Protein AF-A0A6P1J4T0-F1 (afdb_monomer_lite)

pLDDT: mean 78.25, std 22.35, range [27.58, 98.31]

Sequence (117 aa):
MPCAGRGRWGDHPDPHVRGSNQQPATLTVSAQLVKERPDLVDRYVAQIVNAARWSQANRVPTVQSFANEVGTSYEWAEAAYGPRSHELLTPSLDVELVAAAKPTRSFWGSPRFQCNK

Foldseek 3Di:
DDPDDDDAQQRDPQQLSNDDPCPPPDDDDDPVCCVPPVVVVVVVLVVQQVQLVVLQVPPQVVLVVVCVVVVHDSVVSCSRCDRCNSNPRHDDPPPSRVVSPDPCPPVVPDPPPPPDD

Radius of gyration: 17.15 Å; chains: 1; bounding box: 51×36×36 Å

Secondary structure (DSSP, 8-state):
-PPP--PPTT--SSHHHH-BTTBSPPP---HHHHHH-HHHHHHHHHHHHHHHHHHHH-HHHHHHHHHHHHT--HHHHHHHH-TTGGGTT-----HHHHHHTS--TTTTT-GGG----

Structure (mmCIF, N/CA/C/O backbone):
data_AF-A0A6P1J4T0-F1
#
_entry.id   AF-A0A6P1J4T0-F1
#
loop_
_atom_site.group_PDB
_atom_site.id
_atom_site.type_symbol
_atom_site.label_atom_id
_atom_site.label_alt_id
_atom_site.label_comp_id
_atom_site.label_asym_id
_atom_site.label_entity_id
_atom_site.label_seq_id
_atom_site.pdbx_PDB_ins_code
_atom_site.Cartn_x
_atom_site.Cartn_y
_atom_site.Cartn_z
_atom_site.occupancy
_atom_site.B_iso_or_equiv
_atom_site.auth_seq_id
_atom_site.auth_comp_id
_atom_site.auth_asym_id
_atom_site.auth_atom_id
_atom_site.pdbx_PDB_model_num
ATOM 1 N N . MET A 1 1 ? 28.982 -24.618 -2.268 1.00 36.16 1 MET A N 1
ATOM 2 C CA . MET A 1 1 ? 27.763 -24.523 -3.100 1.00 36.16 1 MET A CA 1
ATOM 3 C C . MET A 1 1 ? 27.893 -23.259 -3.933 1.00 36.16 1 MET A C 1
ATOM 5 O O . MET A 1 1 ? 28.162 -22.227 -3.329 1.00 36.16 1 MET A O 1
ATOM 9 N N . PRO A 1 2 ? 27.850 -23.330 -5.272 1.00 34.28 2 PRO A N 1
ATOM 10 C CA . PRO A 1 2 ? 28.077 -22.164 -6.117 1.00 34.28 2 PRO A CA 1
ATOM 11 C C . PRO A 1 2 ? 26.926 -21.174 -5.935 1.00 34.28 2 PRO A C 1
ATOM 13 O O . PRO A 1 2 ? 25.767 -21.581 -5.847 1.00 34.28 2 PRO A O 1
ATOM 16 N N . CYS A 1 3 ? 27.268 -19.891 -5.829 1.00 34.81 3 CYS A N 1
ATOM 17 C CA . CYS A 1 3 ? 26.324 -18.795 -5.675 1.00 34.81 3 CYS A CA 1
ATOM 18 C C . CYS A 1 3 ? 25.256 -18.895 -6.769 1.00 34.81 3 CYS A C 1
ATOM 20 O O . CYS A 1 3 ? 25.580 -18.893 -7.960 1.00 34.81 3 CYS A O 1
ATOM 22 N N . ALA A 1 4 ? 23.998 -19.036 -6.350 1.00 48.09 4 ALA A N 1
ATOM 23 C CA . ALA A 1 4 ? 22.853 -19.011 -7.243 1.00 48.09 4 ALA A CA 1
ATOM 24 C C . ALA A 1 4 ? 22.924 -17.751 -8.119 1.00 48.09 4 ALA A C 1
ATOM 26 O O . ALA A 1 4 ? 23.369 -16.696 -7.667 1.00 48.09 4 ALA A O 1
ATOM 27 N N . GLY A 1 5 ? 22.583 -17.929 -9.396 1.00 39.88 5 GLY A N 1
ATOM 28 C CA . GLY A 1 5 ? 22.937 -17.042 -10.497 1.00 39.88 5 GLY A CA 1
ATOM 29 C C . GLY A 1 5 ? 22.483 -15.589 -10.365 1.00 39.88 5 GLY A C 1
ATOM 30 O O . GLY A 1 5 ? 21.784 -15.205 -9.438 1.00 39.88 5 GLY A O 1
ATOM 31 N N . ARG A 1 6 ? 22.902 -14.801 -11.361 1.00 42.34 6 ARG A N 1
ATOM 32 C CA . ARG A 1 6 ? 22.599 -13.382 -11.617 1.00 42.34 6 ARG A CA 1
ATOM 33 C C . ARG A 1 6 ? 21.090 -13.054 -11.586 1.00 42.34 6 ARG A C 1
ATOM 35 O O . ARG A 1 6 ? 20.505 -12.748 -12.618 1.00 42.34 6 ARG A O 1
ATOM 42 N N . GLY A 1 7 ? 20.450 -13.149 -10.428 1.00 45.25 7 GLY A N 1
ATOM 43 C CA . GLY A 1 7 ? 19.104 -12.660 -10.164 1.00 45.25 7 GLY A CA 1
ATOM 44 C C . GLY A 1 7 ? 19.182 -11.219 -9.678 1.00 45.25 7 GLY A C 1
ATOM 45 O O . GLY A 1 7 ? 20.084 -10.863 -8.919 1.00 45.25 7 GLY A O 1
ATOM 46 N N . ARG A 1 8 ? 18.263 -10.372 -10.138 1.00 54.28 8 ARG A N 1
ATOM 47 C CA . ARG A 1 8 ? 18.139 -9.004 -9.636 1.00 54.28 8 ARG A CA 1
ATOM 48 C C . ARG A 1 8 ? 17.711 -9.028 -8.163 1.00 54.28 8 ARG A C 1
ATOM 50 O O . ARG A 1 8 ? 17.002 -9.941 -7.737 1.00 54.28 8 ARG A O 1
ATOM 57 N N . TRP A 1 9 ? 18.135 -8.036 -7.383 1.00 49.19 9 TRP A N 1
ATOM 58 C CA . TRP A 1 9 ? 17.685 -7.874 -5.997 1.00 49.19 9 TRP A CA 1
ATOM 59 C C . TRP A 1 9 ? 16.149 -7.787 -5.984 1.00 49.19 9 TRP A C 1
ATOM 61 O O . TRP A 1 9 ? 15.585 -6.991 -6.725 1.00 49.19 9 TRP A O 1
ATOM 71 N N . GLY A 1 10 ? 15.480 -8.642 -5.204 1.00 53.38 10 GLY A N 1
ATOM 72 C CA . GLY A 1 10 ? 14.011 -8.716 -5.157 1.00 53.38 10 GLY A CA 1
ATOM 73 C C . GLY A 1 10 ? 13.344 -9.721 -6.113 1.00 53.38 10 GLY A C 1
ATOM 74 O O . GLY A 1 10 ? 12.163 -9.999 -5.934 1.00 53.38 10 GLY A O 1
ATOM 75 N N . ASP A 1 11 ? 14.065 -10.350 -7.050 1.00 60.38 11 ASP A N 1
ATOM 76 C CA . ASP A 1 11 ? 13.482 -11.308 -8.018 1.00 60.38 11 ASP A CA 1
ATOM 77 C C . ASP A 1 11 ? 13.499 -12.782 -7.538 1.00 60.38 11 ASP A C 1
ATOM 79 O O . ASP A 1 11 ? 13.122 -13.695 -8.278 1.00 60.38 11 ASP A O 1
ATOM 83 N N . HIS A 1 12 ? 13.921 -13.052 -6.298 1.00 64.38 12 HIS A N 1
ATOM 84 C CA . HIS A 1 12 ? 13.984 -14.416 -5.760 1.00 64.38 12 HIS A CA 1
ATOM 85 C C . HIS A 1 12 ? 12.578 -14.955 -5.406 1.00 64.38 12 HIS A C 1
ATOM 87 O O . HIS A 1 12 ? 11.797 -14.220 -4.797 1.00 64.38 12 HIS A O 1
ATOM 93 N N . PRO A 1 13 ? 12.227 -16.223 -5.723 1.00 66.25 13 PRO A N 1
ATOM 94 C CA . PRO A 1 13 ? 10.896 -16.778 -5.433 1.00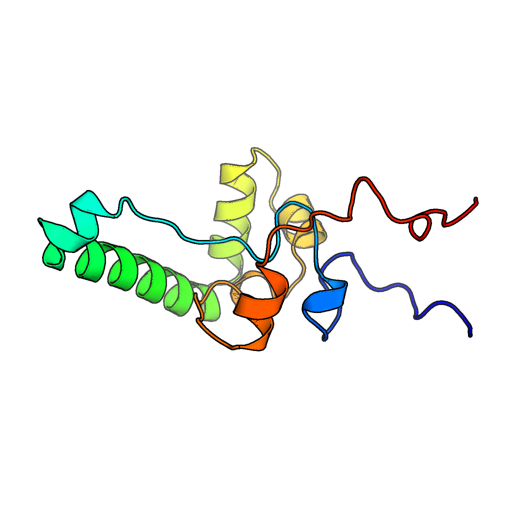 66.25 13 PRO A CA 1
ATOM 95 C C . PRO A 1 13 ? 10.581 -16.843 -3.928 1.00 66.25 13 PRO A C 1
ATOM 97 O O . PRO A 1 13 ? 9.442 -16.605 -3.529 1.00 66.25 13 PRO A O 1
ATOM 100 N N . ASP A 1 14 ? 11.592 -17.081 -3.091 1.00 64.44 14 ASP A N 1
ATOM 101 C CA . ASP A 1 14 ? 11.471 -17.096 -1.626 1.00 64.44 14 ASP A CA 1
ATOM 102 C C . ASP A 1 14 ? 11.438 -15.664 -1.029 1.00 64.44 14 ASP A C 1
ATOM 104 O O . ASP A 1 14 ? 12.405 -14.917 -1.233 1.00 64.44 14 ASP A O 1
ATOM 108 N N . PRO A 1 15 ? 10.376 -15.267 -0.294 1.00 63.78 15 PRO A N 1
ATOM 109 C CA . PRO A 1 15 ? 10.275 -13.967 0.382 1.00 63.78 15 PRO A CA 1
ATOM 110 C C . PRO A 1 15 ? 11.375 -13.694 1.407 1.00 63.78 15 PRO A C 1
ATOM 112 O O . PRO A 1 15 ? 11.783 -12.540 1.538 1.00 63.78 15 PRO A O 1
ATOM 115 N N . HIS A 1 16 ? 11.893 -14.714 2.093 1.00 63.88 16 HIS A N 1
ATOM 116 C CA . HIS A 1 16 ? 12.933 -14.540 3.113 1.00 63.88 16 HIS A CA 1
ATOM 117 C C . HIS A 1 16 ? 14.265 -14.092 2.502 1.00 63.88 16 HIS A C 1
ATOM 119 O O . HIS A 1 16 ? 15.049 -13.399 3.145 1.00 63.88 16 HIS A O 1
ATOM 125 N N . VAL A 1 17 ? 14.497 -14.431 1.230 1.00 62.12 17 VAL A N 1
ATOM 126 C CA . VAL A 1 17 ? 15.679 -14.013 0.459 1.00 62.12 17 VAL A CA 1
ATOM 127 C C . VAL A 1 17 ? 15.495 -12.622 -0.157 1.00 62.12 17 VAL A C 1
ATOM 129 O O . VAL A 1 17 ? 16.475 -11.915 -0.381 1.00 62.12 17 VAL A O 1
ATOM 132 N N . ARG A 1 18 ? 14.248 -12.193 -0.405 1.00 61.97 18 ARG A N 1
ATOM 133 C CA . ARG A 1 18 ? 13.933 -10.822 -0.851 1.00 61.97 18 ARG A CA 1
ATOM 134 C C . ARG A 1 18 ? 14.028 -9.787 0.270 1.00 61.97 18 ARG A C 1
ATOM 136 O O . ARG A 1 18 ? 13.965 -8.595 -0.016 1.00 61.97 18 ARG A O 1
ATOM 143 N N . GLY A 1 19 ? 14.143 -10.234 1.522 1.00 57.38 19 GLY A N 1
ATOM 144 C CA . GLY A 1 19 ? 14.180 -9.375 2.697 1.00 57.38 19 GLY A CA 1
ATOM 145 C C . GLY A 1 19 ? 15.221 -8.266 2.556 1.00 57.38 19 GLY A C 1
ATOM 146 O O . GLY A 1 19 ? 16.421 -8.519 2.469 1.00 57.38 19 GLY A O 1
ATOM 147 N N . SER A 1 20 ? 14.750 -7.026 2.542 1.00 63.16 20 SER A N 1
ATOM 148 C CA . SER A 1 20 ? 15.579 -5.826 2.626 1.00 63.16 20 SER A CA 1
ATOM 149 C C . SER A 1 20 ? 15.156 -5.040 3.862 1.00 63.16 20 SER A C 1
ATOM 151 O O . SER A 1 20 ? 14.165 -5.380 4.506 1.00 63.16 20 SER A O 1
ATOM 153 N N . ASN A 1 21 ? 15.854 -3.951 4.192 1.00 56.28 21 ASN A N 1
ATOM 154 C CA . ASN A 1 21 ? 15.452 -3.107 5.324 1.00 56.28 21 ASN A CA 1
ATOM 155 C C . ASN A 1 21 ? 14.008 -2.569 5.204 1.00 56.28 21 ASN A C 1
ATOM 157 O O . ASN A 1 21 ? 13.455 -2.099 6.189 1.00 56.28 21 ASN A O 1
ATOM 161 N N . GLN A 1 22 ? 13.411 -2.628 4.008 1.00 58.84 22 GLN A N 1
ATOM 162 C CA . GLN A 1 22 ? 12.069 -2.127 3.723 1.00 58.84 22 GLN A CA 1
ATOM 163 C C . GLN A 1 22 ? 11.070 -3.231 3.331 1.00 58.84 22 GLN A C 1
ATOM 165 O O . GLN A 1 22 ? 9.930 -2.917 2.995 1.00 58.84 22 GLN A O 1
ATOM 170 N N . GLN A 1 23 ? 11.467 -4.513 3.324 1.00 68.81 23 GLN A N 1
ATOM 171 C CA . GLN A 1 23 ? 10.619 -5.613 2.846 1.00 68.81 23 GLN A CA 1
ATOM 172 C C . GLN A 1 23 ? 10.696 -6.850 3.761 1.00 68.81 23 GLN A C 1
ATOM 174 O O . GLN A 1 23 ? 11.803 -7.305 4.047 1.00 68.81 23 GLN A O 1
ATOM 179 N N . PRO A 1 24 ? 9.549 -7.441 4.151 1.00 71.06 24 PRO A N 1
ATOM 180 C CA . PRO A 1 24 ? 8.187 -7.029 3.794 1.00 71.06 24 PRO A CA 1
ATOM 181 C C . PRO A 1 24 ? 7.777 -5.704 4.461 1.00 71.06 24 PRO A C 1
ATOM 183 O O . PRO A 1 24 ? 8.013 -5.484 5.649 1.00 71.06 24 PRO A O 1
ATOM 186 N N . ALA A 1 25 ? 7.155 -4.815 3.684 1.00 82.00 25 ALA A N 1
ATOM 187 C CA . ALA A 1 25 ? 6.637 -3.553 4.198 1.00 82.00 25 ALA A CA 1
ATOM 188 C C . ALA A 1 25 ? 5.400 -3.826 5.065 1.00 82.00 25 ALA A C 1
ATOM 190 O O . ALA A 1 25 ? 4.486 -4.538 4.648 1.00 82.00 25 ALA A O 1
ATOM 191 N N . THR A 1 26 ? 5.365 -3.264 6.274 1.00 88.12 26 THR A N 1
ATOM 192 C CA . THR A 1 26 ? 4.217 -3.418 7.178 1.00 88.12 26 THR A CA 1
ATOM 193 C C . THR A 1 26 ? 3.259 -2.242 7.011 1.00 88.12 26 THR A C 1
ATOM 195 O O . THR A 1 26 ? 3.659 -1.090 7.175 1.00 88.12 26 THR A O 1
ATOM 198 N N . LEU A 1 27 ? 1.982 -2.523 6.741 1.00 90.31 27 LEU A N 1
ATOM 199 C CA . LEU A 1 27 ? 0.916 -1.522 6.799 1.00 90.31 27 LEU A CA 1
ATOM 200 C C . LEU A 1 27 ? 0.436 -1.386 8.247 1.00 90.31 27 LEU A C 1
ATOM 202 O O . LEU A 1 27 ? -0.027 -2.358 8.841 1.00 90.31 27 LEU A O 1
ATOM 206 N N . THR A 1 28 ? 0.543 -0.190 8.820 1.00 9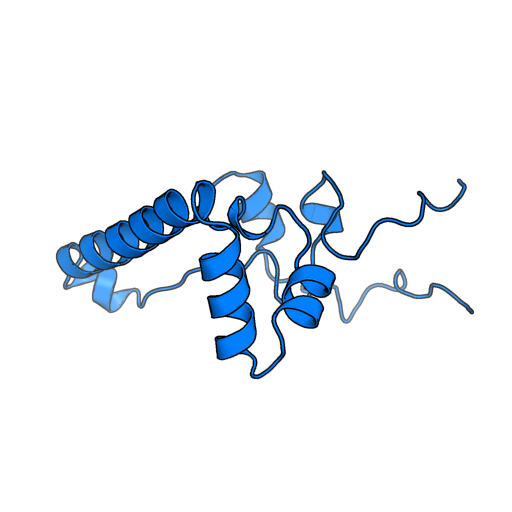2.25 28 THR A N 1
ATOM 207 C CA . THR A 1 28 ? 0.161 0.065 10.216 1.00 92.25 28 THR A CA 1
ATOM 208 C C . THR A 1 28 ? -0.881 1.170 10.315 1.00 92.25 28 THR A C 1
ATOM 210 O O . THR A 1 28 ? -0.953 2.068 9.481 1.00 92.25 28 THR A O 1
ATOM 213 N N . VAL A 1 29 ? -1.705 1.089 11.355 1.00 94.44 29 VAL A N 1
ATOM 214 C CA . VAL A 1 29 ? -2.706 2.092 11.720 1.00 94.44 29 VAL A CA 1
ATOM 215 C C . VAL A 1 29 ? -2.715 2.226 13.241 1.00 94.44 29 VAL A C 1
ATOM 217 O O . VAL A 1 29 ? -2.341 1.288 13.951 1.00 94.44 29 VAL A O 1
ATOM 220 N N . SER A 1 30 ? -3.106 3.386 13.772 1.00 96.69 30 SER A N 1
ATOM 221 C CA . SER A 1 30 ? -3.141 3.570 15.222 1.00 96.69 30 SER A CA 1
ATOM 222 C C . SER A 1 30 ? -4.184 2.650 15.867 1.00 96.69 30 SER A C 1
ATOM 224 O O . SER A 1 30 ? -5.306 2.498 15.380 1.00 96.69 30 SER A O 1
ATOM 226 N N . ALA A 1 31 ? -3.832 2.062 17.012 1.00 96.94 31 ALA A N 1
ATOM 227 C CA . ALA A 1 31 ? -4.751 1.208 17.764 1.00 96.94 31 ALA A CA 1
ATOM 228 C C . ALA A 1 31 ? -6.010 1.969 18.217 1.00 96.94 31 ALA A C 1
ATOM 230 O O . ALA A 1 31 ? -7.076 1.375 18.354 1.00 96.94 31 ALA A O 1
ATOM 231 N N . GLN A 1 32 ? -5.891 3.280 18.443 1.00 97.75 32 GLN A N 1
ATOM 232 C CA . GLN A 1 32 ? -7.020 4.142 18.773 1.00 97.75 32 GLN A CA 1
ATOM 233 C C . GLN A 1 32 ? -8.004 4.248 17.603 1.00 97.75 32 GLN A C 1
ATOM 235 O O . GLN A 1 32 ? -9.198 4.066 17.814 1.00 97.75 32 GLN A O 1
ATOM 240 N N . LEU A 1 33 ? -7.521 4.446 16.369 1.00 97.25 33 LEU A N 1
ATOM 241 C CA . LEU A 1 33 ? -8.396 4.555 15.200 1.00 97.25 33 LEU A CA 1
ATOM 242 C C . LEU A 1 33 ? -9.166 3.256 14.945 1.00 97.25 33 LEU A C 1
ATOM 244 O O . LEU A 1 33 ? -10.353 3.303 14.648 1.00 97.25 33 LEU A O 1
ATOM 248 N N . VAL A 1 34 ? -8.520 2.101 15.135 1.00 97.38 34 VAL A N 1
ATOM 249 C CA . VAL A 1 34 ? -9.185 0.790 15.036 1.00 97.38 34 VAL A CA 1
ATOM 250 C C . VAL A 1 34 ? -10.303 0.646 16.071 1.00 97.38 34 VAL A C 1
ATOM 252 O O . VAL A 1 34 ? -11.363 0.118 15.755 1.00 97.38 34 VAL A O 1
ATOM 255 N N . LYS A 1 35 ? -10.083 1.120 17.303 1.00 97.88 35 LYS A N 1
ATOM 256 C CA . LYS A 1 35 ? -11.068 1.025 18.391 1.00 97.88 35 LYS A CA 1
ATOM 257 C C . LYS A 1 35 ? -12.229 1.999 18.220 1.00 97.88 35 LYS A C 1
ATOM 259 O O . LYS A 1 35 ? -13.373 1.629 18.449 1.00 97.88 35 LYS A O 1
ATOM 264 N N . GLU A 1 36 ? -11.926 3.243 17.869 1.00 98.31 36 GLU A N 1
ATOM 265 C CA . GLU A 1 36 ? -12.905 4.331 17.858 1.00 98.31 36 GLU A CA 1
ATOM 266 C C . GLU A 1 36 ? -13.647 4.430 16.528 1.00 98.31 36 GLU A C 1
ATOM 268 O O . GLU A 1 36 ? -14.820 4.792 16.513 1.00 98.31 36 GLU A O 1
ATOM 273 N N . ARG A 1 37 ? -12.972 4.129 15.412 1.00 97.81 37 ARG A N 1
ATOM 274 C CA . ARG A 1 37 ? -13.475 4.309 14.043 1.00 97.81 37 ARG A CA 1
ATOM 275 C C . ARG A 1 37 ? -13.085 3.139 13.126 1.00 97.81 37 ARG A C 1
ATOM 277 O O . ARG A 1 37 ? -12.422 3.358 12.105 1.00 97.81 37 ARG A O 1
ATOM 284 N N . PRO A 1 38 ? -13.510 1.900 13.438 1.00 98.00 38 PRO A N 1
ATOM 285 C CA . PRO A 1 38 ? -13.232 0.742 12.585 1.00 98.00 38 PRO A CA 1
ATOM 286 C C . PRO A 1 38 ? -13.756 0.937 11.152 1.00 98.00 38 PRO A C 1
ATOM 288 O O . PRO A 1 38 ? -13.104 0.527 10.200 1.00 98.00 38 PRO A O 1
ATOM 291 N N . ASP A 1 39 ? -14.849 1.689 10.979 1.00 97.88 39 ASP A N 1
ATOM 292 C CA . ASP A 1 39 ? -15.419 2.040 9.673 1.00 97.88 39 ASP A CA 1
ATOM 293 C C . ASP A 1 39 ? -14.457 2.828 8.763 1.00 97.88 39 ASP A C 1
ATOM 295 O O . ASP A 1 39 ? -14.541 2.752 7.534 1.00 97.88 39 ASP A O 1
ATOM 299 N N . LEU A 1 40 ? -13.561 3.633 9.343 1.00 98.06 40 LEU A N 1
ATOM 300 C CA . LEU A 1 40 ? -12.538 4.352 8.583 1.00 98.06 40 LEU A CA 1
ATOM 301 C C . LEU A 1 40 ? -11.391 3.426 8.200 1.00 98.06 40 LEU A C 1
ATOM 303 O O . LEU A 1 40 ? -10.886 3.524 7.083 1.00 98.06 40 LEU A O 1
ATOM 307 N N . VAL A 1 41 ? -11.009 2.521 9.102 1.00 97.94 41 VAL A N 1
ATOM 308 C CA . VAL A 1 41 ? -9.962 1.528 8.843 1.00 97.94 41 VAL A CA 1
ATOM 309 C C . VAL A 1 41 ? -10.394 0.585 7.724 1.00 97.94 41 VAL A C 1
ATOM 311 O O . VAL A 1 41 ? -9.632 0.390 6.779 1.00 97.94 41 VAL A O 1
ATOM 314 N N . ASP A 1 42 ? -11.635 0.098 7.758 1.00 97.88 42 ASP A N 1
ATOM 315 C CA . ASP A 1 42 ? -12.195 -0.760 6.711 1.00 97.88 42 ASP A CA 1
ATOM 316 C C . ASP A 1 42 ? -12.166 -0.070 5.346 1.00 97.88 42 ASP A C 1
ATOM 318 O O . ASP A 1 42 ? -11.692 -0.635 4.360 1.00 97.88 42 ASP A O 1
ATOM 322 N N . ARG A 1 43 ? -12.611 1.192 5.283 1.00 97.94 43 ARG A N 1
ATOM 323 C CA . ARG A 1 43 ? -12.582 1.978 4.042 1.00 97.94 43 ARG A CA 1
ATOM 324 C C . ARG A 1 43 ? -11.162 2.206 3.540 1.00 97.94 43 ARG A C 1
ATOM 326 O O . ARG A 1 43 ? -10.924 2.095 2.340 1.00 97.94 43 ARG A O 1
ATOM 333 N N . TYR A 1 44 ? -10.231 2.508 4.437 1.00 97.19 44 TYR A N 1
ATOM 334 C CA . TYR A 1 44 ? -8.830 2.722 4.092 1.00 97.19 44 TYR A CA 1
ATOM 335 C C . TYR A 1 44 ? -8.193 1.455 3.507 1.00 97.19 44 TYR A C 1
ATOM 337 O O . TYR A 1 44 ? -7.654 1.489 2.400 1.00 97.19 44 TYR A O 1
ATOM 345 N N . VAL A 1 45 ? -8.331 0.319 4.195 1.00 96.69 45 VAL A N 1
ATOM 346 C CA . VAL A 1 45 ? -7.801 -0.969 3.728 1.00 96.69 45 VAL A CA 1
ATOM 347 C C . VAL A 1 45 ? -8.471 -1.391 2.419 1.00 96.69 45 VAL A C 1
ATOM 349 O O . VAL A 1 45 ? -7.785 -1.845 1.503 1.00 96.69 45 VAL A O 1
ATOM 352 N N . ALA A 1 46 ? -9.782 -1.176 2.269 1.00 97.62 46 ALA A N 1
ATOM 353 C CA . ALA A 1 46 ? -10.490 -1.467 1.025 1.00 97.62 46 ALA A CA 1
ATOM 354 C C . ALA A 1 46 ? -9.930 -0.675 -0.168 1.00 97.62 46 ALA A C 1
ATOM 356 O O . ALA A 1 46 ? -9.771 -1.241 -1.249 1.00 97.62 46 ALA A O 1
ATOM 357 N N . GLN A 1 47 ? -9.582 0.605 0.011 1.00 98.00 47 GLN A N 1
ATOM 358 C CA . GLN A 1 47 ? -8.961 1.394 -1.059 1.00 98.00 47 GLN A CA 1
ATOM 359 C C . GLN A 1 47 ? -7.569 0.879 -1.430 1.00 98.00 47 GLN A C 1
ATOM 361 O O . GLN A 1 47 ? -7.260 0.783 -2.617 1.00 98.00 47 GLN A O 1
ATOM 366 N N . ILE A 1 48 ? -6.762 0.469 -0.448 1.00 96.94 48 ILE A N 1
ATOM 367 C CA . ILE A 1 48 ? -5.451 -0.145 -0.710 1.00 96.94 48 ILE A CA 1
ATOM 368 C C . ILE A 1 48 ? -5.613 -1.436 -1.519 1.00 96.94 48 ILE A C 1
ATOM 370 O O . ILE A 1 48 ? -4.937 -1.623 -2.529 1.00 96.94 48 ILE A O 1
ATOM 374 N N . VAL A 1 49 ? -6.542 -2.308 -1.122 1.00 96.94 49 VAL A N 1
ATOM 375 C CA . VAL A 1 49 ? -6.820 -3.559 -1.845 1.00 96.94 49 VAL A CA 1
ATOM 376 C C . VAL A 1 49 ? -7.319 -3.279 -3.265 1.00 96.94 49 VAL A C 1
ATOM 378 O O . VAL A 1 49 ? -6.914 -3.963 -4.203 1.00 96.94 49 VAL A O 1
ATOM 381 N N . ASN A 1 50 ? -8.165 -2.265 -3.457 1.00 97.81 50 ASN A N 1
ATOM 382 C CA . ASN A 1 50 ? -8.639 -1.881 -4.786 1.00 97.81 50 ASN A CA 1
ATOM 383 C C . ASN A 1 50 ? -7.498 -1.373 -5.678 1.00 97.81 50 ASN A C 1
ATOM 385 O O . ASN A 1 50 ? -7.407 -1.790 -6.833 1.00 97.81 50 ASN A O 1
ATOM 389 N N . ALA A 1 51 ? -6.602 -0.540 -5.143 1.00 97.69 51 ALA A N 1
ATOM 390 C CA . ALA A 1 51 ? -5.419 -0.075 -5.865 1.00 97.69 51 ALA A CA 1
ATOM 391 C C . ALA A 1 51 ? -4.488 -1.241 -6.243 1.00 97.69 51 ALA A C 1
ATOM 393 O O . ALA A 1 51 ? -4.058 -1.336 -7.391 1.00 97.69 51 ALA A O 1
ATOM 394 N N . ALA A 1 52 ? -4.252 -2.177 -5.318 1.00 96.56 52 ALA A N 1
ATOM 395 C CA . ALA A 1 52 ? -3.437 -3.367 -5.562 1.00 96.56 52 ALA A CA 1
ATOM 396 C C . ALA A 1 52 ? -4.054 -4.339 -6.581 1.00 96.56 52 ALA A C 1
ATOM 398 O O . ALA A 1 52 ? -3.333 -5.032 -7.292 1.00 96.56 52 ALA A O 1
ATOM 399 N N . ARG A 1 53 ? -5.388 -4.410 -6.674 1.00 97.44 53 ARG A N 1
ATOM 400 C CA . ARG A 1 53 ? -6.079 -5.178 -7.725 1.00 97.44 53 ARG A CA 1
ATOM 401 C C . ARG A 1 53 ? -5.967 -4.497 -9.077 1.00 97.44 53 ARG A C 1
ATOM 403 O O . ARG A 1 53 ? -5.720 -5.162 -10.077 1.00 97.44 53 ARG A O 1
ATOM 410 N N . TRP A 1 54 ? -6.141 -3.178 -9.106 1.00 98.06 54 TRP A N 1
ATOM 411 C CA . TRP A 1 54 ? -5.970 -2.398 -10.324 1.00 98.06 54 TRP A CA 1
ATOM 412 C C . TRP A 1 54 ? -4.541 -2.533 -10.861 1.00 98.06 54 TRP A C 1
ATOM 414 O O . TRP A 1 54 ? -4.368 -2.741 -12.062 1.00 98.06 54 TRP A O 1
ATOM 424 N N . SER A 1 55 ? -3.527 -2.511 -9.990 1.00 97.88 55 SER A N 1
ATOM 425 C CA . SER A 1 55 ? -2.125 -2.585 -10.408 1.00 97.88 55 SER A CA 1
ATOM 426 C C . SER A 1 55 ? -1.791 -3.861 -11.179 1.00 97.88 55 SER A C 1
ATOM 428 O O . SER A 1 55 ? -1.023 -3.778 -12.132 1.00 97.88 55 SER A O 1
ATOM 430 N N . GLN A 1 56 ? -2.429 -4.996 -10.856 1.00 96.81 56 GLN A N 1
ATOM 431 C CA . GLN A 1 56 ? -2.227 -6.292 -11.531 1.00 96.81 56 GLN A CA 1
ATOM 432 C C . GLN A 1 56 ? -2.416 -6.212 -13.051 1.00 96.81 56 GLN A C 1
ATOM 434 O O . GLN A 1 56 ? -1.719 -6.880 -13.803 1.00 96.81 56 GLN A O 1
ATOM 439 N N . ALA A 1 57 ? -3.363 -5.391 -13.512 1.00 96.69 57 ALA A N 1
ATOM 440 C CA . ALA A 1 57 ? -3.657 -5.219 -14.935 1.00 96.69 57 ALA A CA 1
ATOM 441 C C . ALA A 1 57 ? -2.998 -3.964 -15.536 1.00 96.69 57 ALA A C 1
ATOM 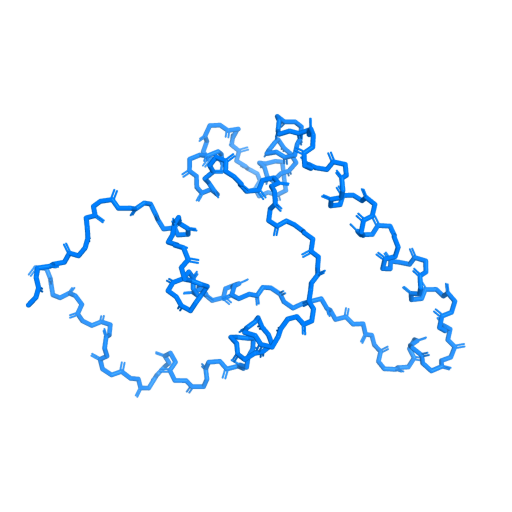443 O O . ALA A 1 57 ? -3.110 -3.718 -16.734 1.00 96.69 57 ALA A O 1
ATOM 444 N N . ASN A 1 58 ? -2.327 -3.148 -14.718 1.00 97.25 58 ASN A N 1
ATOM 445 C CA . ASN A 1 58 ? -1.910 -1.794 -15.074 1.00 97.25 58 ASN A CA 1
ATOM 446 C C . ASN A 1 58 ? -0.425 -1.561 -14.765 1.00 97.25 58 ASN A C 1
ATOM 448 O O . ASN A 1 58 ? -0.053 -0.648 -14.026 1.00 97.25 58 ASN A O 1
ATOM 452 N N . ARG A 1 59 ? 0.447 -2.376 -15.368 1.00 95.62 59 ARG A N 1
ATOM 453 C CA . ARG A 1 59 ? 1.901 -2.350 -15.139 1.00 95.62 59 ARG A CA 1
ATOM 454 C C . ARG A 1 59 ? 2.540 -0.978 -15.348 1.00 95.62 59 ARG A C 1
ATOM 456 O O . ARG A 1 59 ? 3.210 -0.475 -14.452 1.00 95.62 59 ARG A O 1
ATOM 463 N N . VAL A 1 60 ? 2.365 -0.389 -16.533 1.00 96.62 60 VAL A N 1
ATOM 464 C CA . VAL A 1 60 ? 3.023 0.877 -16.906 1.00 96.62 60 VAL A CA 1
ATOM 465 C C . VAL A 1 60 ? 2.680 2.006 -15.930 1.00 96.62 60 VAL A C 1
ATOM 467 O O . VAL A 1 60 ? 3.605 2.545 -15.325 1.00 96.62 60 VAL A O 1
ATOM 470 N N . PRO A 1 61 ? 1.400 2.349 -15.692 1.00 97.31 61 PRO A N 1
ATOM 471 C CA . PRO A 1 61 ? 1.086 3.438 -14.774 1.00 97.31 61 PRO A CA 1
ATOM 472 C C . PRO A 1 61 ? 1.419 3.097 -13.310 1.00 97.31 61 PRO A C 1
ATOM 474 O O . PRO A 1 61 ? 1.742 4.001 -12.545 1.00 97.31 61 PRO A O 1
ATOM 477 N N . THR A 1 62 ? 1.435 1.815 -12.923 1.00 97.25 62 THR A N 1
ATOM 478 C CA . THR A 1 62 ? 1.910 1.399 -11.592 1.00 97.25 62 THR A CA 1
ATOM 479 C C . THR A 1 62 ? 3.397 1.702 -11.415 1.00 97.25 62 THR A C 1
ATOM 481 O O . THR A 1 62 ? 3.774 2.400 -10.480 1.00 97.25 62 THR A O 1
ATOM 484 N N . VAL A 1 63 ? 4.254 1.256 -12.336 1.00 96.00 63 VAL A N 1
ATOM 485 C CA . VAL A 1 63 ? 5.702 1.516 -12.245 1.00 96.00 63 VAL A CA 1
ATOM 486 C C . VAL A 1 63 ? 6.001 3.015 -12.360 1.00 96.00 63 VAL A C 1
ATOM 488 O O . VAL A 1 63 ? 6.868 3.522 -11.650 1.00 96.00 63 VAL A O 1
ATOM 491 N N . GLN A 1 64 ? 5.230 3.749 -13.168 1.00 96.94 64 GLN A N 1
ATOM 492 C CA . GLN A 1 64 ? 5.323 5.208 -13.235 1.00 96.94 64 GLN A CA 1
ATOM 493 C C . GLN A 1 64 ? 5.015 5.871 -11.884 1.00 96.94 64 GLN A C 1
ATOM 495 O O . GLN A 1 64 ? 5.688 6.832 -11.519 1.00 96.94 64 GLN A O 1
ATOM 500 N N . SER A 1 65 ? 4.033 5.372 -11.122 1.00 96.62 65 SER A N 1
ATOM 501 C CA . SER A 1 65 ? 3.754 5.915 -9.786 1.00 96.62 65 SER A CA 1
ATOM 502 C C . SER A 1 65 ? 4.932 5.741 -8.827 1.00 96.62 65 SER A C 1
ATOM 504 O O . SER A 1 65 ? 5.282 6.702 -8.147 1.00 96.62 65 SER A O 1
ATOM 506 N N . PHE A 1 66 ? 5.616 4.589 -8.852 1.00 93.94 66 PHE A N 1
ATOM 507 C CA . PHE A 1 66 ? 6.821 4.380 -8.043 1.00 93.94 66 PHE A CA 1
ATOM 508 C C . PHE A 1 66 ? 7.928 5.349 -8.441 1.00 93.94 66 PHE A C 1
ATOM 510 O O . PHE A 1 66 ? 8.578 5.935 -7.579 1.00 93.94 66 PHE A O 1
ATOM 517 N N . ALA A 1 67 ? 8.130 5.521 -9.752 1.00 95.75 67 ALA A N 1
ATOM 518 C CA . ALA A 1 67 ? 9.128 6.432 -10.291 1.00 95.75 67 ALA A CA 1
ATOM 519 C C . ALA A 1 67 ? 8.886 7.868 -9.805 1.00 95.75 67 ALA A C 1
ATOM 521 O O . ALA A 1 67 ? 9.796 8.513 -9.283 1.00 95.75 67 ALA A O 1
ATOM 522 N N . ASN A 1 68 ? 7.635 8.325 -9.895 1.00 97.25 68 ASN A N 1
ATOM 523 C CA . ASN A 1 68 ? 7.223 9.649 -9.443 1.00 97.25 68 ASN A CA 1
ATOM 524 C C . ASN A 1 68 ? 7.401 9.829 -7.925 1.00 97.25 68 ASN A C 1
ATOM 526 O O . ASN A 1 68 ? 7.840 10.891 -7.494 1.00 97.25 68 ASN A O 1
ATOM 530 N N . GLU A 1 69 ? 7.081 8.811 -7.122 1.00 94.50 69 GLU A N 1
ATOM 531 C CA . GLU A 1 69 ? 7.170 8.870 -5.657 1.00 94.50 69 GLU A CA 1
ATOM 532 C C . GLU A 1 69 ? 8.610 9.046 -5.164 1.00 94.50 69 GLU A C 1
ATOM 534 O O . GLU A 1 69 ? 8.864 9.831 -4.252 1.00 94.50 69 GLU A O 1
ATOM 539 N N . VAL A 1 70 ? 9.567 8.359 -5.794 1.00 92.12 70 VAL A N 1
ATOM 540 C CA . VAL A 1 70 ? 10.986 8.424 -5.403 1.00 92.12 70 VAL A CA 1
ATOM 541 C C . VAL A 1 70 ? 11.803 9.420 -6.234 1.00 92.12 70 VAL A C 1
ATOM 543 O O . VAL A 1 70 ? 13.016 9.516 -6.055 1.00 92.12 70 VAL A O 1
ATOM 546 N N . GLY A 1 71 ? 11.162 10.160 -7.145 1.00 95.31 71 GLY A N 1
ATOM 547 C CA . GLY A 1 71 ? 11.815 11.164 -7.988 1.00 95.31 71 GLY A CA 1
ATOM 548 C C . GLY A 1 71 ? 12.825 10.580 -8.980 1.00 95.31 71 GLY A C 1
ATOM 549 O O . GLY A 1 71 ? 13.869 11.183 -9.223 1.00 95.31 71 GLY A O 1
ATOM 550 N N . THR A 1 72 ? 12.543 9.400 -9.535 1.00 95.81 72 THR A N 1
ATOM 551 C CA . THR A 1 72 ? 13.383 8.740 -10.545 1.00 95.81 72 THR A CA 1
ATOM 552 C C . THR A 1 72 ? 12.633 8.566 -11.866 1.00 95.81 72 THR A C 1
ATOM 554 O O . THR A 1 72 ? 11.459 8.914 -11.985 1.00 95.81 72 THR A O 1
ATOM 557 N N . SER A 1 73 ? 13.311 8.057 -12.890 1.00 96.62 73 SER A N 1
ATOM 558 C CA . SER A 1 73 ? 12.697 7.775 -14.185 1.00 96.62 73 SER A CA 1
ATOM 559 C C . SER A 1 73 ? 12.049 6.389 -14.228 1.00 96.62 73 SER A C 1
ATOM 561 O O . SER A 1 73 ? 12.340 5.510 -13.410 1.00 96.62 73 SER A O 1
ATOM 563 N N . TYR A 1 74 ? 11.161 6.181 -15.204 1.00 94.69 74 TYR A N 1
ATOM 564 C CA . TYR A 1 74 ? 10.463 4.908 -15.386 1.00 94.69 74 TYR A CA 1
ATOM 565 C C . TYR A 1 74 ? 11.443 3.745 -15.544 1.00 94.69 74 TYR A C 1
ATOM 567 O O . TYR A 1 74 ? 11.287 2.723 -14.885 1.00 94.69 74 TYR A O 1
ATOM 575 N N . GLU A 1 75 ? 12.469 3.907 -16.380 1.00 94.44 75 GLU A N 1
ATOM 576 C CA . GLU A 1 75 ? 13.440 2.858 -16.673 1.00 94.44 75 GLU A CA 1
ATOM 577 C C . GLU A 1 75 ? 14.258 2.459 -15.439 1.00 94.44 75 GLU A C 1
ATOM 579 O O . GLU A 1 75 ? 14.527 1.273 -15.238 1.00 94.44 75 GLU A O 1
ATOM 584 N N . TRP A 1 76 ? 14.595 3.417 -14.567 1.00 93.56 76 TRP A N 1
ATOM 585 C CA . TRP A 1 76 ? 15.287 3.119 -13.315 1.00 93.56 76 TRP A CA 1
ATOM 586 C C . TRP A 1 76 ? 14.368 2.428 -12.309 1.00 93.56 76 TRP A C 1
ATOM 588 O O . TRP A 1 76 ? 14.784 1.450 -11.687 1.00 93.56 76 TRP A O 1
ATOM 598 N N . ALA A 1 77 ? 13.113 2.868 -12.182 1.00 92.19 77 ALA A N 1
ATOM 599 C CA . ALA A 1 77 ? 12.131 2.212 -11.319 1.00 92.19 77 ALA A CA 1
ATOM 600 C C . ALA A 1 77 ? 11.817 0.783 -11.795 1.00 92.19 77 ALA A C 1
ATOM 602 O O . ALA A 1 77 ? 11.821 -0.160 -11.004 1.00 92.19 77 ALA A O 1
ATOM 603 N N . GLU A 1 78 ? 11.604 0.597 -13.097 1.00 90.56 78 GLU A N 1
ATOM 604 C CA . GLU A 1 78 ? 11.366 -0.706 -13.716 1.00 90.56 78 GLU A CA 1
ATOM 605 C C . GLU A 1 78 ? 12.551 -1.651 -13.492 1.00 90.56 78 GLU A C 1
ATOM 607 O O . GLU A 1 78 ? 12.372 -2.817 -13.124 1.00 90.56 78 GLU A O 1
ATOM 612 N N . ALA A 1 79 ? 13.771 -1.139 -13.669 1.00 89.00 79 ALA A N 1
ATOM 613 C CA . ALA A 1 79 ? 14.978 -1.905 -13.432 1.00 89.00 79 ALA A CA 1
ATOM 614 C C . ALA A 1 79 ? 15.178 -2.252 -11.952 1.00 89.00 79 ALA A C 1
ATOM 616 O O . ALA A 1 79 ? 15.715 -3.322 -11.683 1.00 89.00 79 ALA A O 1
ATOM 617 N N . ALA A 1 80 ? 14.775 -1.391 -11.015 1.00 86.44 80 ALA A N 1
ATOM 618 C CA . ALA A 1 80 ? 14.969 -1.598 -9.581 1.00 86.44 80 ALA A CA 1
ATOM 619 C C . ALA A 1 80 ? 13.935 -2.551 -8.962 1.00 86.44 80 ALA A C 1
ATOM 621 O O . ALA A 1 80 ? 14.310 -3.456 -8.223 1.00 86.44 80 ALA A O 1
ATOM 622 N N . TYR A 1 81 ? 12.647 -2.365 -9.266 1.00 85.25 81 TYR A N 1
ATOM 623 C CA . TYR A 1 81 ? 11.559 -3.132 -8.645 1.00 85.25 81 TYR A CA 1
ATOM 624 C C . TYR A 1 81 ? 1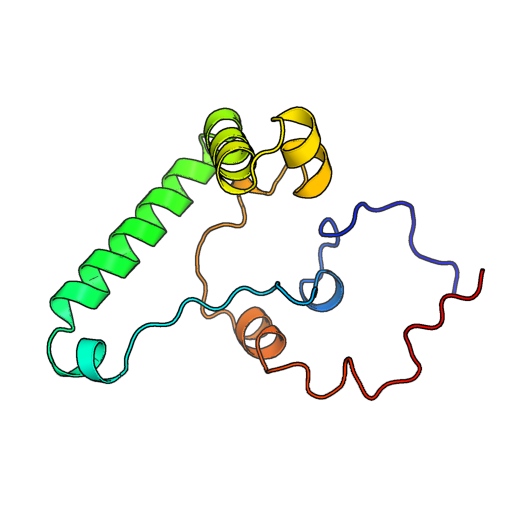1.239 -4.444 -9.371 1.00 85.25 81 TYR A C 1
ATOM 626 O O . TYR A 1 81 ? 10.554 -5.308 -8.824 1.00 85.25 81 TYR A O 1
ATOM 634 N N . GLY A 1 82 ? 11.728 -4.605 -10.601 1.00 86.81 82 GLY A N 1
ATOM 635 C CA . GLY A 1 82 ? 11.534 -5.810 -11.393 1.00 86.81 82 GLY A CA 1
ATOM 636 C C . GLY A 1 82 ? 10.190 -5.849 -12.135 1.00 86.81 82 GLY A C 1
ATOM 637 O O . GLY A 1 82 ? 9.254 -5.090 -11.846 1.00 86.81 82 GLY A O 1
ATOM 638 N N . PRO A 1 83 ? 10.065 -6.749 -13.127 1.00 86.94 83 PRO A N 1
ATOM 639 C CA . PRO A 1 83 ? 8.961 -6.738 -14.086 1.00 86.94 83 PRO A CA 1
ATOM 640 C C . PRO A 1 83 ? 7.599 -7.092 -13.475 1.00 86.94 83 PRO A C 1
ATOM 642 O O . PRO A 1 83 ? 6.578 -6.660 -14.011 1.00 86.94 83 PRO A O 1
ATOM 645 N N . ARG A 1 84 ? 7.592 -7.826 -12.353 1.00 89.19 84 ARG A N 1
ATOM 646 C CA . ARG A 1 84 ? 6.388 -8.272 -11.628 1.00 89.19 84 ARG A CA 1
ATOM 647 C C . ARG A 1 84 ? 6.030 -7.403 -10.423 1.00 89.19 84 ARG A C 1
ATOM 649 O O . ARG A 1 84 ? 5.115 -7.737 -9.687 1.00 89.19 84 ARG A O 1
ATOM 656 N N . SER A 1 85 ? 6.713 -6.281 -10.204 1.00 88.62 85 SER A N 1
ATOM 657 C CA . SER A 1 85 ? 6.447 -5.392 -9.059 1.00 88.62 85 SER A CA 1
ATOM 658 C C . SER A 1 85 ? 4.978 -4.973 -8.934 1.00 88.62 85 SER A C 1
ATOM 660 O O . SER A 1 85 ? 4.422 -4.994 -7.839 1.00 88.62 85 SER A O 1
ATOM 662 N N . HIS A 1 86 ? 4.324 -4.688 -10.062 1.00 93.75 86 HIS A N 1
ATOM 663 C CA . HIS A 1 86 ? 2.896 -4.366 -10.133 1.00 93.75 86 HIS A CA 1
ATOM 664 C C . HIS A 1 86 ? 1.953 -5.483 -9.642 1.00 93.75 86 HIS A C 1
ATOM 666 O O . HIS A 1 86 ? 0.810 -5.193 -9.284 1.00 93.75 86 HIS A O 1
ATOM 672 N N . GLU A 1 87 ? 2.426 -6.732 -9.581 1.00 93.38 87 GLU A N 1
ATOM 673 C CA . GLU A 1 87 ? 1.661 -7.894 -9.114 1.00 93.38 87 GLU A CA 1
ATOM 674 C C . GLU A 1 87 ? 1.778 -8.104 -7.593 1.00 93.38 87 GLU A C 1
ATOM 676 O O . GLU A 1 87 ? 0.929 -8.738 -6.966 1.00 93.38 87 GLU A O 1
ATOM 681 N N . LEU A 1 88 ? 2.811 -7.544 -6.960 1.00 88.81 88 LEU A N 1
ATOM 682 C CA . LEU A 1 88 ? 3.197 -7.861 -5.579 1.00 88.81 88 LEU A CA 1
ATOM 683 C C . LEU A 1 88 ? 2.668 -6.859 -4.537 1.00 88.81 88 LEU A C 1
ATOM 685 O O . LEU A 1 88 ? 3.174 -6.809 -3.420 1.00 88.81 88 LEU A O 1
ATOM 689 N N . LEU A 1 89 ? 1.657 -6.058 -4.888 1.00 91.88 89 LEU A N 1
ATOM 690 C CA . LEU A 1 89 ? 1.148 -4.968 -4.041 1.00 91.88 89 LEU A CA 1
ATOM 691 C C . LEU A 1 89 ? -0.033 -5.353 -3.142 1.00 91.88 89 LEU A C 1
ATOM 693 O O . LEU A 1 89 ? -0.471 -4.535 -2.336 1.00 91.88 89 LEU A O 1
ATOM 697 N N . THR A 1 90 ? -0.578 -6.565 -3.274 1.00 92.50 90 THR A N 1
ATOM 698 C CA . THR A 1 90 ? -1.729 -6.993 -2.464 1.00 92.50 90 THR A CA 1
ATOM 699 C C . THR A 1 90 ? -1.286 -7.248 -1.020 1.00 92.50 90 THR A C 1
ATOM 701 O O . THR A 1 90 ? -0.474 -8.151 -0.803 1.00 92.50 90 THR A O 1
ATOM 704 N N . PRO A 1 91 ? -1.815 -6.514 -0.017 1.00 92.31 91 PRO A N 1
ATOM 705 C CA . PRO A 1 91 ? -1.511 -6.794 1.381 1.00 92.31 91 PRO A CA 1
ATOM 706 C C . PRO A 1 91 ? -1.981 -8.196 1.762 1.00 92.31 91 PRO A C 1
ATOM 708 O O . PRO A 1 91 ? -3.058 -8.632 1.351 1.00 92.31 91 PRO A O 1
ATOM 711 N N . SER A 1 92 ? -1.194 -8.894 2.574 1.00 90.81 92 SER A N 1
ATOM 712 C CA . SER A 1 92 ? -1.509 -10.252 3.005 1.00 90.81 92 SER A CA 1
ATOM 713 C C . SER A 1 92 ? -1.065 -10.488 4.445 1.00 90.81 92 SER A C 1
ATOM 715 O O . SER A 1 92 ? -0.059 -9.944 4.897 1.00 90.81 92 SER A O 1
ATOM 717 N N . LEU A 1 93 ? -1.833 -11.318 5.148 1.00 90.25 93 LEU A N 1
ATOM 718 C CA . LEU A 1 93 ? -1.514 -11.849 6.475 1.00 90.25 93 LEU A CA 1
ATOM 719 C C . LEU A 1 93 ? -1.010 -13.299 6.388 1.00 90.25 93 LEU A C 1
ATOM 721 O O . LEU A 1 93 ? -1.121 -14.047 7.357 1.00 90.25 93 LEU A O 1
ATOM 725 N N . ASP A 1 94 ? -0.494 -13.703 5.222 1.00 89.31 94 ASP A N 1
ATOM 726 C CA . ASP A 1 94 ? 0.158 -14.999 5.035 1.00 89.31 94 ASP A CA 1
ATOM 727 C C . ASP A 1 94 ? 1.220 -15.213 6.120 1.00 89.31 94 ASP A C 1
ATOM 729 O O . ASP A 1 94 ? 2.012 -14.314 6.426 1.00 89.31 94 ASP A O 1
ATOM 733 N N . VAL A 1 95 ? 1.225 -16.410 6.704 1.00 86.50 95 VAL A N 1
ATOM 734 C CA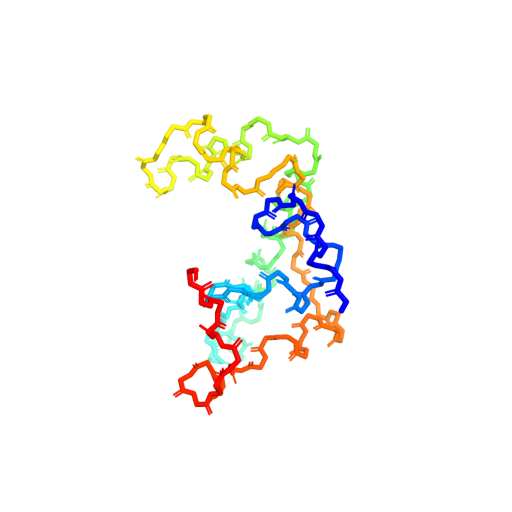 . VAL A 1 95 ? 2.106 -16.780 7.811 1.00 86.50 95 VAL A CA 1
ATOM 735 C C . VAL A 1 95 ? 3.577 -16.534 7.482 1.00 86.50 95 VAL A C 1
ATOM 737 O O . VAL A 1 95 ? 4.316 -16.071 8.350 1.00 86.50 95 VAL A O 1
ATOM 740 N N . GLU A 1 96 ? 3.991 -16.750 6.231 1.00 82.25 96 GLU A N 1
ATOM 741 C CA . GLU A 1 96 ? 5.374 -16.537 5.800 1.00 82.25 96 GLU A CA 1
ATOM 742 C C . GLU A 1 96 ? 5.734 -15.047 5.751 1.00 82.25 96 GLU A C 1
ATOM 744 O O . GLU A 1 96 ? 6.813 -14.646 6.192 1.00 82.25 96 GLU A O 1
ATOM 749 N N . LEU A 1 97 ? 4.809 -14.197 5.290 1.00 79.69 97 LEU A N 1
ATOM 750 C CA . LEU A 1 97 ? 5.001 -12.743 5.261 1.00 79.69 97 LEU A CA 1
ATOM 751 C C . LEU A 1 97 ? 5.002 -12.151 6.671 1.00 79.69 97 LEU A C 1
ATOM 753 O O . LEU A 1 97 ? 5.826 -11.291 6.980 1.00 79.69 97 LEU A O 1
ATOM 757 N N . VAL A 1 98 ? 4.131 -12.646 7.552 1.00 85.12 98 VAL A N 1
ATOM 758 C CA . VAL A 1 98 ? 4.101 -12.249 8.966 1.00 85.12 98 VAL A CA 1
ATOM 759 C C . VAL A 1 98 ? 5.374 -12.702 9.687 1.00 85.12 98 VAL A C 1
ATOM 761 O O . VAL A 1 98 ? 5.924 -11.955 10.500 1.00 85.12 98 VAL A O 1
ATOM 764 N N . ALA A 1 99 ? 5.879 -13.902 9.388 1.00 81.38 99 ALA A N 1
ATOM 765 C CA . ALA A 1 99 ? 7.138 -14.396 9.937 1.00 81.38 99 ALA A CA 1
ATOM 766 C C . ALA A 1 99 ? 8.332 -13.544 9.480 1.00 81.38 99 ALA A C 1
ATOM 768 O O . ALA A 1 99 ? 9.177 -13.203 10.310 1.00 81.38 99 ALA A O 1
ATOM 769 N N . ALA A 1 100 ? 8.361 -13.153 8.202 1.00 73.25 100 ALA A N 1
ATOM 770 C CA . ALA A 1 100 ? 9.393 -12.293 7.627 1.00 73.25 100 ALA A CA 1
ATOM 771 C C . ALA A 1 100 ? 9.325 -10.833 8.123 1.00 73.25 100 ALA A C 1
ATOM 773 O O . ALA A 1 100 ? 10.351 -10.161 8.172 1.00 73.25 100 ALA A O 1
ATOM 774 N N . ALA A 1 101 ? 8.146 -10.343 8.526 1.00 72.12 101 ALA A N 1
ATOM 775 C CA . ALA A 1 101 ? 7.947 -8.982 9.042 1.00 72.12 101 ALA A CA 1
ATOM 776 C C . ALA A 1 101 ? 8.432 -8.778 10.486 1.00 72.12 101 ALA A C 1
ATOM 778 O O . ALA A 1 101 ? 8.468 -7.645 10.976 1.00 72.12 101 ALA A O 1
ATOM 779 N N . LYS A 1 102 ? 8.796 -9.852 11.204 1.00 64.38 102 LYS A N 1
ATOM 780 C CA . LYS A 1 102 ? 9.351 -9.718 12.555 1.00 64.38 102 LYS A CA 1
ATOM 781 C C . LYS A 1 102 ? 10.608 -8.850 12.486 1.00 64.38 102 LYS A C 1
ATOM 783 O O . LYS A 1 102 ? 11.475 -9.137 11.662 1.00 64.38 102 LYS A O 1
ATOM 788 N N . PRO A 1 103 ? 10.737 -7.820 13.346 1.00 54.66 103 PRO A N 1
ATOM 789 C CA . PRO A 1 103 ? 11.865 -6.906 13.291 1.00 54.66 103 PRO A CA 1
ATOM 790 C C . PRO A 1 103 ? 13.157 -7.713 13.303 1.00 54.66 103 PRO A C 1
ATOM 792 O O . PRO A 1 1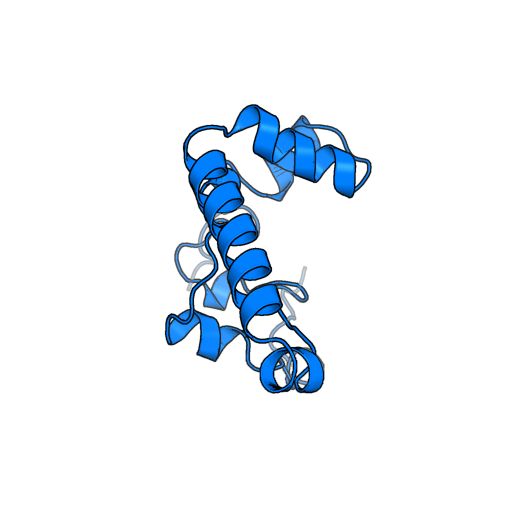03 ? 13.409 -8.490 14.231 1.00 54.66 103 PRO A O 1
ATOM 795 N N . THR A 1 104 ? 13.957 -7.539 12.254 1.00 49.38 104 THR A N 1
ATOM 796 C CA . THR A 1 104 ? 15.281 -8.131 12.080 1.00 49.38 104 THR A CA 1
ATOM 797 C C . THR A 1 104 ? 16.201 -7.559 13.152 1.00 49.38 104 THR A C 1
ATOM 799 O O . THR A 1 104 ? 17.050 -6.705 12.916 1.00 49.38 104 THR A O 1
ATOM 802 N N . ARG A 1 105 ? 16.070 -8.063 14.382 1.00 37.34 105 ARG A N 1
ATOM 803 C CA . ARG A 1 105 ? 16.955 -7.745 15.508 1.00 37.34 105 ARG A CA 1
ATOM 804 C C . ARG A 1 105 ? 18.402 -8.188 15.242 1.00 37.34 105 ARG A C 1
ATOM 806 O O . ARG A 1 105 ? 19.271 -7.913 16.059 1.00 37.34 105 ARG A O 1
ATOM 813 N N . SER A 1 106 ? 18.667 -8.878 14.126 1.00 43.62 106 SER A N 1
ATOM 814 C CA . SER A 1 106 ? 19.960 -9.477 13.792 1.00 43.62 106 SER A CA 1
ATOM 815 C C . SER A 1 106 ? 20.670 -8.898 12.565 1.00 43.62 106 SER A C 1
ATOM 817 O O . SER A 1 106 ? 21.799 -9.335 12.324 1.00 43.62 106 SER A O 1
ATOM 819 N N . PHE A 1 107 ? 20.114 -7.924 11.821 1.00 43.19 107 PHE A N 1
ATOM 820 C CA . PHE A 1 107 ? 20.900 -7.311 10.730 1.00 43.19 107 PHE A CA 1
ATOM 821 C C . PHE A 1 107 ? 22.178 -6.662 11.288 1.00 43.19 107 PHE A C 1
ATOM 823 O O . PHE A 1 107 ? 23.256 -6.804 10.725 1.00 43.19 107 PHE A O 1
ATOM 830 N N . TRP A 1 108 ? 22.084 -6.077 12.483 1.00 37.75 108 TRP A N 1
ATOM 831 C CA . TRP A 1 108 ? 23.209 -5.463 13.191 1.00 37.75 108 TRP A CA 1
ATOM 832 C C . TRP A 1 108 ? 24.111 -6.451 13.955 1.00 37.75 108 TRP A C 1
ATOM 834 O O . TRP A 1 108 ? 25.083 -6.021 14.566 1.00 37.75 108 TRP A O 1
ATOM 844 N N . GLY A 1 109 ? 23.803 -7.755 13.967 1.00 39.59 109 GLY A N 1
ATOM 845 C CA . GLY A 1 109 ? 24.433 -8.712 14.891 1.00 39.59 109 GLY A CA 1
ATOM 846 C C . GLY A 1 109 ? 24.828 -10.070 14.314 1.00 39.59 109 GLY A C 1
ATOM 847 O O . GLY A 1 109 ? 25.189 -10.956 15.084 1.00 39.59 109 GLY A O 1
ATOM 848 N N . SER A 1 110 ? 24.753 -10.282 12.997 1.00 37.69 110 SER A N 1
ATOM 849 C CA . SER A 1 110 ? 25.101 -11.574 12.389 1.00 37.69 110 SER A CA 1
ATOM 850 C C . SER A 1 110 ? 26.276 -11.454 11.399 1.00 37.69 110 SER A C 1
ATOM 852 O O . SER A 1 110 ? 26.214 -10.632 10.487 1.00 37.69 110 SER A O 1
ATOM 854 N N . PRO A 1 111 ? 27.339 -12.287 11.500 1.00 38.25 111 PRO A N 1
ATOM 855 C CA . PRO A 1 111 ? 28.531 -12.189 10.639 1.00 38.25 111 PRO A CA 1
ATOM 856 C C . PRO A 1 111 ? 28.306 -12.577 9.166 1.00 38.25 111 PRO A C 1
ATOM 858 O O . PRO A 1 111 ? 29.262 -12.748 8.417 1.00 38.25 111 PRO A O 1
ATOM 861 N N . ARG A 1 112 ? 27.060 -12.793 8.731 1.00 42.53 112 ARG A N 1
ATOM 862 C CA . ARG A 1 112 ? 26.754 -13.453 7.450 1.00 42.53 112 ARG A CA 1
ATOM 863 C C . ARG A 1 112 ? 26.702 -12.520 6.238 1.00 42.53 112 ARG A C 1
ATOM 865 O O . ARG A 1 112 ? 26.493 -13.003 5.133 1.00 42.53 112 ARG A O 1
ATOM 872 N N . PHE A 1 113 ? 26.967 -11.226 6.418 1.00 41.91 113 PHE A N 1
ATOM 873 C CA . PHE A 1 113 ? 27.057 -10.242 5.330 1.00 41.91 113 PHE A CA 1
ATOM 874 C C . PHE A 1 113 ? 28.501 -9.887 4.937 1.00 41.91 113 PHE A C 1
ATOM 876 O O . PHE A 1 113 ? 28.774 -8.778 4.491 1.00 41.91 113 PHE A O 1
ATOM 883 N N . GLN A 1 114 ? 29.442 -10.825 5.061 1.00 38.78 114 GLN A N 1
ATOM 884 C CA . GLN A 1 114 ? 30.726 -10.727 4.360 1.00 38.78 114 GLN A CA 1
ATOM 885 C C . GLN A 1 114 ? 30.672 -11.579 3.095 1.00 38.78 114 GLN A C 1
ATOM 887 O O . GLN A 1 114 ? 31.178 -12.697 3.045 1.00 38.78 114 GLN A O 1
ATOM 892 N N . CYS A 1 115 ? 30.062 -11.030 2.046 1.00 27.58 115 CYS A N 1
ATOM 893 C CA . CYS A 1 115 ? 30.503 -11.381 0.705 1.00 27.58 115 CYS A CA 1
ATOM 894 C C . CYS A 1 115 ? 31.805 -10.596 0.499 1.00 27.58 115 CYS A C 1
ATOM 896 O O . CYS A 1 115 ? 31.774 -9.411 0.168 1.00 27.58 115 CYS A O 1
ATOM 898 N N . ASN A 1 116 ? 32.937 -11.220 0.838 1.00 31.97 116 ASN A N 1
ATOM 899 C CA . ASN A 1 116 ? 34.253 -10.673 0.518 1.00 31.97 116 ASN A CA 1
ATOM 900 C C . ASN A 1 116 ? 34.318 -10.370 -0.987 1.00 31.97 116 ASN A C 1
ATOM 902 O O . ASN A 1 116 ? 33.771 -11.131 -1.790 1.00 31.97 116 ASN A O 1
ATOM 906 N N . LYS A 1 117 ? 34.956 -9.243 -1.327 1.00 33.22 117 LYS A N 1
ATOM 907 C CA . LYS A 1 117 ? 35.390 -8.947 -2.698 1.00 33.22 117 LYS A CA 1
ATOM 908 C C . LYS A 1 117 ? 36.262 -10.071 -3.246 1.00 33.22 117 LYS A C 1
ATOM 910 O O . LYS A 1 117 ? 37.023 -10.655 -2.441 1.00 33.22 117 LYS A O 1
#